Protein AF-A0A553UMJ1-F1 (afdb_monomer_lite)

Radius of gyration: 21.73 Å; chains: 1; bounding box: 31×48×52 Å

InterPro domains:
  IPR010982 Lambda repressor-like, DNA-binding domain superfamily [G3DSA:1.10.260.40] (3-77)
  IPR010982 Lambda repressor-like, DNA-binding domain superfamily [SSF47413] (16-78)

Foldseek 3Di:
DDPPVVPVPPDAPLVVLVVLCVVVVHDPVVLCVVLVHDPCLVVVVSVDHLPPPPDPPSVSSCVVSVHDDDDDDPDPPPPPPVPPVVVVVVCVVPVVVVVVVVCVVVVNDPDDDVVNVCVVVVHDD

Structure (mmCIF, N/CA/C/O backbone):
data_AF-A0A553UMJ1-F1
#
_entry.id   AF-A0A553UMJ1-F1
#
loop_
_atom_site.group_PDB
_atom_site.id
_atom_site.type_symbol
_atom_site.label_atom_id
_atom_site.label_alt_id
_atom_site.label_comp_id
_atom_site.label_asym_id
_atom_site.label_entity_id
_atom_site.label_seq_id
_atom_site.pdbx_PDB_ins_code
_atom_site.Cartn_x
_atom_site.Cartn_y
_atom_site.Cartn_z
_atom_site.occupancy
_atom_site.B_iso_or_equiv
_atom_site.auth_seq_id
_atom_site.auth_comp_id
_atom_site.auth_asym_id
_atom_site.auth_atom_id
_atom_site.pdbx_PDB_model_num
ATOM 1 N N . MET A 1 1 ? 18.165 -16.052 -4.768 1.00 38.16 1 MET A N 1
ATOM 2 C CA . MET A 1 1 ? 17.317 -14.858 -4.961 1.00 38.16 1 MET A CA 1
ATOM 3 C C . MET A 1 1 ? 15.895 -15.246 -4.604 1.00 38.16 1 MET A C 1
ATOM 5 O O . MET A 1 1 ? 15.322 -16.109 -5.253 1.00 38.16 1 MET A O 1
ATOM 9 N N . THR A 1 2 ? 15.396 -14.747 -3.480 1.00 39.94 2 THR A N 1
ATOM 10 C CA . THR A 1 2 ? 14.073 -15.065 -2.928 1.00 39.94 2 THR A CA 1
ATOM 11 C C . THR A 1 2 ? 12.982 -14.294 -3.675 1.00 39.94 2 THR A C 1
ATOM 13 O O . THR A 1 2 ? 13.123 -13.096 -3.883 1.00 39.94 2 THR A O 1
ATOM 16 N N . ARG A 1 3 ? 11.874 -14.971 -4.009 1.00 37.59 3 ARG A N 1
ATOM 17 C CA . ARG A 1 3 ? 10.628 -14.482 -4.659 1.00 37.59 3 ARG A CA 1
ATOM 18 C C . ARG A 1 3 ? 10.003 -13.177 -4.109 1.00 37.59 3 ARG A C 1
ATOM 20 O O . ARG A 1 3 ? 8.988 -12.730 -4.627 1.00 37.59 3 ARG A O 1
ATOM 27 N N . ALA A 1 4 ? 10.556 -12.582 -3.055 1.00 41.66 4 ALA A N 1
ATOM 28 C CA . ALA A 1 4 ? 10.059 -11.347 -2.452 1.00 41.66 4 ALA A CA 1
ATOM 29 C C . ALA A 1 4 ? 10.332 -10.098 -3.317 1.00 41.66 4 ALA A C 1
ATOM 31 O O . ALA A 1 4 ? 9.583 -9.127 -3.223 1.00 41.66 4 ALA A O 1
ATOM 32 N N . ASP A 1 5 ? 11.353 -10.128 -4.183 1.00 43.88 5 ASP A N 1
ATOM 33 C CA . ASP A 1 5 ? 11.758 -8.957 -4.975 1.00 43.88 5 ASP A CA 1
ATOM 34 C C . ASP A 1 5 ? 10.804 -8.602 -6.124 1.00 43.88 5 ASP A C 1
ATOM 36 O O . ASP A 1 5 ? 10.676 -7.426 -6.460 1.00 43.88 5 ASP A O 1
ATOM 40 N N . GLU A 1 6 ? 10.064 -9.569 -6.679 1.00 42.56 6 GLU A N 1
ATOM 41 C CA . GLU A 1 6 ? 9.153 -9.331 -7.817 1.00 42.56 6 GLU A CA 1
ATOM 42 C C . GLU A 1 6 ? 8.004 -8.366 -7.491 1.00 42.56 6 GLU A C 1
ATOM 44 O O . GLU A 1 6 ? 7.423 -7.758 -8.386 1.00 42.56 6 GLU A O 1
ATOM 49 N N . TYR A 1 7 ? 7.701 -8.165 -6.207 1.00 44.09 7 TYR A N 1
ATOM 50 C CA . TYR A 1 7 ? 6.627 -7.274 -5.770 1.00 44.09 7 TYR A CA 1
ATOM 51 C C . TYR A 1 7 ? 7.113 -5.959 -5.160 1.00 44.09 7 TYR A C 1
ATOM 53 O O . TYR A 1 7 ? 6.287 -5.117 -4.809 1.00 44.09 7 TYR A O 1
ATOM 61 N N . ASN A 1 8 ? 8.430 -5.746 -5.094 1.00 50.53 8 ASN A N 1
ATOM 62 C CA . ASN A 1 8 ? 9.049 -4.472 -4.721 1.00 50.53 8 ASN A CA 1
ATOM 63 C C . ASN A 1 8 ? 9.086 -3.480 -5.897 1.00 50.53 8 ASN A C 1
ATOM 65 O O . ASN A 1 8 ? 9.967 -2.611 -5.956 1.00 50.53 8 ASN A O 1
ATOM 69 N N . ALA A 1 9 ? 8.138 -3.604 -6.834 1.00 48.03 9 ALA A N 1
ATOM 70 C CA . ALA A 1 9 ? 7.912 -2.630 -7.888 1.00 48.03 9 ALA A CA 1
ATOM 71 C C . ALA A 1 9 ? 7.737 -1.248 -7.255 1.00 48.03 9 ALA A C 1
ATOM 73 O O . ALA A 1 9 ? 7.054 -1.114 -6.236 1.00 48.03 9 ALA A O 1
ATOM 74 N N . VAL A 1 10 ? 8.361 -0.229 -7.851 1.00 53.94 10 VAL A N 1
ATOM 75 C CA . VAL A 1 10 ? 8.244 1.171 -7.429 1.00 53.94 10 VAL A CA 1
ATOM 76 C C . VAL A 1 10 ? 6.761 1.542 -7.430 1.00 53.94 10 VAL A C 1
ATOM 78 O O . VAL A 1 10 ? 6.162 1.805 -8.467 1.00 53.94 10 VAL A O 1
ATOM 81 N N . THR A 1 11 ? 6.147 1.474 -6.256 1.00 60.56 11 THR A N 1
ATOM 82 C CA . THR A 1 11 ? 4.706 1.599 -6.073 1.00 60.56 11 THR A CA 1
ATOM 83 C C . THR A 1 11 ? 4.479 2.722 -5.086 1.00 60.56 11 THR A C 1
ATOM 85 O O . THR A 1 11 ? 5.097 2.756 -4.023 1.00 60.56 11 THR A O 1
ATOM 88 N N . GLU A 1 12 ? 3.596 3.654 -5.434 1.00 77.81 12 GLU A N 1
ATOM 89 C CA . GLU A 1 12 ? 3.197 4.718 -4.519 1.00 77.81 12 GLU A CA 1
ATOM 90 C C . GLU A 1 12 ? 2.684 4.114 -3.205 1.00 77.81 12 GLU A C 1
ATOM 92 O O . GLU A 1 12 ? 1.929 3.138 -3.211 1.00 77.81 12 GLU A O 1
ATOM 97 N N . ALA A 1 13 ? 3.078 4.691 -2.069 1.00 83.69 13 ALA A N 1
ATOM 98 C CA . ALA A 1 13 ? 2.788 4.127 -0.751 1.00 83.69 13 ALA A CA 1
ATOM 99 C C . ALA A 1 13 ? 1.304 3.764 -0.516 1.00 83.69 13 ALA A C 1
ATOM 101 O O . ALA A 1 13 ? 1.043 2.680 0.011 1.00 83.69 13 ALA A O 1
ATOM 102 N N . PRO A 1 14 ? 0.305 4.560 -0.958 1.00 86.50 14 PRO A N 1
ATOM 103 C CA . PRO A 1 14 ? -1.101 4.177 -0.814 1.00 86.50 14 PRO A CA 1
ATOM 104 C C . PRO A 1 14 ? -1.466 2.910 -1.597 1.00 86.50 14 PRO A C 1
ATOM 106 O O . PRO A 1 14 ? -2.277 2.099 -1.147 1.00 86.50 14 PRO A O 1
ATOM 109 N N . LYS A 1 15 ? -0.857 2.710 -2.770 1.00 87.25 15 LYS A N 1
ATOM 110 C CA . LYS A 1 15 ? -1.061 1.514 -3.592 1.00 87.25 15 LYS A CA 1
ATOM 111 C C . LYS A 1 15 ? -0.380 0.298 -2.960 1.00 87.25 15 LYS A C 1
ATOM 113 O O . LYS A 1 15 ? -0.993 -0.766 -2.935 1.00 87.25 15 LYS A O 1
ATOM 118 N N . ALA A 1 16 ? 0.803 0.464 -2.367 1.00 88.06 16 ALA A N 1
ATOM 119 C CA . ALA A 1 16 ? 1.471 -0.597 -1.609 1.00 88.06 16 ALA A CA 1
ATOM 120 C C . ALA A 1 16 ? 0.617 -1.074 -0.419 1.00 88.06 16 ALA A C 1
ATOM 122 O O . ALA A 1 16 ? 0.417 -2.277 -0.248 1.00 88.06 16 ALA A O 1
ATOM 123 N N . VAL A 1 17 ? 0.014 -0.143 0.333 1.00 90.50 17 VAL A N 1
ATOM 124 C CA . VAL A 1 17 ? -0.924 -0.474 1.420 1.00 90.50 17 VAL A CA 1
ATOM 125 C C . VAL A 1 17 ? -2.122 -1.271 0.900 1.00 90.50 17 VAL A C 1
ATOM 127 O O . VAL A 1 17 ? -2.460 -2.306 1.467 1.00 90.50 17 VAL A O 1
ATOM 130 N N . ARG A 1 18 ? -2.750 -0.846 -0.205 1.00 89.94 18 ARG A N 1
ATOM 131 C CA . ARG A 1 18 ? -3.901 -1.564 -0.791 1.00 89.94 18 ARG A CA 1
ATOM 132 C C . ARG A 1 18 ? -3.550 -2.985 -1.230 1.00 89.94 18 ARG A C 1
ATOM 134 O O . ARG A 1 18 ? -4.336 -3.898 -0.996 1.00 89.94 18 ARG A O 1
ATOM 141 N N . VAL A 1 19 ? -2.378 -3.175 -1.837 1.00 89.94 19 VAL A N 1
ATOM 142 C CA . VAL A 1 19 ? -1.883 -4.507 -2.216 1.00 89.94 19 VAL A CA 1
ATOM 143 C C . VAL A 1 19 ? -1.696 -5.379 -0.976 1.00 89.94 19 VAL A C 1
ATOM 145 O O . VAL A 1 19 ? -2.118 -6.534 -0.972 1.00 89.94 19 VAL A O 1
ATOM 148 N N . GLN A 1 20 ? -1.117 -4.831 0.091 1.00 91.38 20 GLN A N 1
ATOM 149 C CA . GLN A 1 20 ? -0.890 -5.582 1.321 1.00 91.38 20 GLN A CA 1
ATOM 150 C C . GLN A 1 20 ? -2.196 -5.9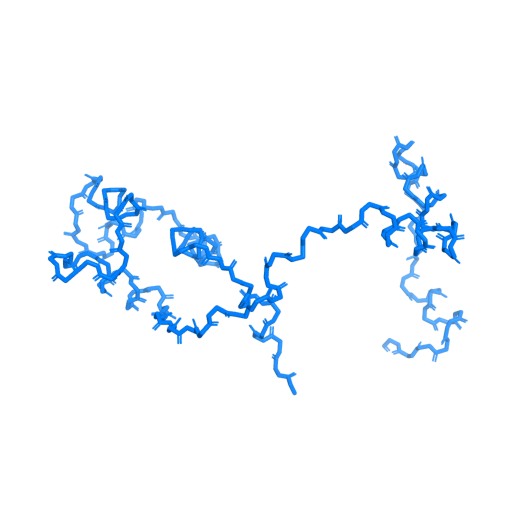48 2.038 1.00 91.38 20 GLN A C 1
ATOM 152 O O . GLN A 1 20 ? -2.346 -7.077 2.494 1.00 91.38 20 GLN A O 1
ATOM 157 N N . LEU A 1 21 ? -3.180 -5.046 2.058 1.00 92.00 21 LEU A N 1
ATOM 158 C CA . LEU A 1 21 ? -4.524 -5.337 2.564 1.00 92.00 21 LEU A CA 1
ATOM 159 C C . LEU A 1 21 ? -5.171 -6.507 1.811 1.00 92.00 21 LEU A C 1
ATOM 161 O O . LEU A 1 21 ? -5.648 -7.455 2.435 1.00 92.00 21 LEU A O 1
ATOM 165 N N . ALA A 1 22 ? -5.113 -6.480 0.475 1.00 90.06 22 ALA A N 1
ATOM 166 C CA . ALA A 1 22 ? -5.639 -7.554 -0.362 1.00 90.06 22 ALA A CA 1
ATOM 167 C C . ALA A 1 22 ? -4.947 -8.900 -0.086 1.00 90.06 22 ALA A C 1
ATOM 169 O O . ALA A 1 22 ? -5.617 -9.925 0.001 1.00 90.06 22 ALA A O 1
ATOM 170 N N . ARG A 1 23 ? -3.622 -8.901 0.117 1.00 88.00 23 ARG A N 1
ATOM 171 C CA . ARG A 1 23 ? -2.850 -10.109 0.466 1.00 88.00 23 ARG A CA 1
ATOM 172 C C . ARG A 1 23 ? -3.238 -10.702 1.811 1.00 88.00 23 ARG A C 1
ATOM 174 O O . ARG A 1 23 ? -3.292 -11.918 1.947 1.00 88.00 23 ARG A O 1
ATOM 181 N N . LEU A 1 24 ? -3.495 -9.845 2.792 1.00 91.06 24 LEU A N 1
ATOM 182 C CA . LEU A 1 24 ? -3.908 -10.249 4.133 1.00 91.06 24 LEU A CA 1
ATOM 183 C C . LEU A 1 24 ? -5.405 -10.597 4.211 1.00 91.06 24 LEU A C 1
ATOM 185 O O . LEU A 1 24 ? -5.877 -11.004 5.269 1.00 91.06 24 LEU A O 1
ATOM 189 N N . GLY A 1 25 ? -6.159 -10.430 3.118 1.00 92.00 25 GLY A N 1
ATOM 190 C CA . GLY A 1 25 ? -7.600 -10.684 3.085 1.00 92.00 25 GLY A CA 1
ATOM 191 C C . GLY A 1 25 ? -8.409 -9.729 3.966 1.00 92.00 25 GLY A C 1
ATOM 192 O O . GLY A 1 25 ? -9.537 -10.047 4.339 1.00 92.00 25 GLY A O 1
ATOM 193 N N . ILE A 1 26 ? -7.848 -8.568 4.316 1.00 93.81 26 ILE A N 1
ATOM 194 C CA . ILE A 1 26 ? -8.512 -7.559 5.145 1.00 93.81 26 ILE A CA 1
ATOM 195 C C . ILE A 1 26 ? -8.871 -6.334 4.309 1.00 93.81 26 ILE A C 1
ATOM 197 O O . ILE A 1 26 ? -8.177 -5.958 3.368 1.00 93.81 26 ILE A O 1
ATOM 201 N N . ASN A 1 27 ? -9.979 -5.688 4.658 1.00 92.69 27 ASN A N 1
ATOM 202 C CA . ASN A 1 27 ? -10.374 -4.422 4.051 1.00 92.69 27 ASN A CA 1
ATOM 203 C C . ASN A 1 27 ? -9.940 -3.235 4.926 1.00 92.69 27 ASN A C 1
ATOM 205 O O . ASN A 1 27 ? -9.469 -3.396 6.051 1.00 92.69 27 ASN A O 1
ATOM 209 N N . GLN A 1 28 ? -10.115 -2.018 4.414 1.00 91.38 28 GLN A N 1
ATOM 210 C CA . GLN A 1 28 ? -9.718 -0.807 5.133 1.00 91.38 28 GLN A CA 1
ATOM 211 C C . GLN A 1 28 ? -10.467 -0.624 6.465 1.00 91.38 28 GLN A C 1
ATOM 213 O O . GLN A 1 28 ? -9.870 -0.175 7.437 1.00 91.38 28 GLN A O 1
ATOM 218 N N . ALA A 1 29 ? -11.749 -0.992 6.532 1.00 91.25 29 ALA A N 1
ATOM 219 C CA . ALA A 1 29 ? -12.535 -0.880 7.762 1.00 91.25 29 ALA A CA 1
ATOM 220 C C . ALA A 1 29 ? -12.022 -1.828 8.859 1.00 91.25 29 ALA A C 1
ATOM 222 O O . ALA A 1 29 ? -12.082 -1.506 10.041 1.00 91.25 29 ALA A O 1
ATOM 223 N N . GLU A 1 30 ? -11.508 -2.996 8.473 1.00 92.44 30 GLU A N 1
ATOM 224 C CA . GLU A 1 30 ? -10.838 -3.917 9.388 1.00 92.44 30 GLU A CA 1
ATOM 225 C C . GLU A 1 30 ? -9.507 -3.342 9.881 1.00 92.44 30 GLU A C 1
ATOM 227 O O . GLU A 1 30 ? -9.244 -3.385 11.078 1.00 92.44 30 GLU A O 1
ATOM 232 N N . LEU A 1 31 ? -8.713 -2.716 9.005 1.00 93.06 31 LEU A N 1
ATOM 233 C CA . LEU A 1 31 ? -7.499 -2.011 9.429 1.00 93.06 31 LEU A CA 1
ATOM 234 C C . LEU A 1 31 ? -7.819 -0.886 10.428 1.00 93.06 31 LEU A C 1
ATOM 236 O O . LEU A 1 31 ? -7.160 -0.767 11.454 1.00 93.06 31 LEU A O 1
ATOM 240 N N . GLU A 1 32 ? -8.857 -0.088 10.166 1.00 92.94 32 GLU A N 1
ATOM 241 C CA . GLU A 1 32 ? -9.309 0.971 11.080 1.00 92.94 32 GLU A CA 1
ATOM 242 C C . GLU A 1 32 ? -9.692 0.412 12.458 1.00 92.94 32 GLU A C 1
ATOM 244 O O . GLU A 1 32 ? -9.320 0.992 13.480 1.00 92.94 32 GLU A O 1
ATOM 249 N N . ARG A 1 33 ? -10.372 -0.745 12.493 1.00 92.38 33 ARG A N 1
ATOM 250 C CA . ARG A 1 33 ? -10.697 -1.452 13.741 1.00 92.38 33 ARG A CA 1
ATOM 251 C C . ARG A 1 33 ? -9.450 -1.919 14.484 1.00 92.38 33 ARG A C 1
ATOM 253 O O . ARG A 1 33 ? -9.368 -1.695 15.688 1.00 92.38 33 ARG A O 1
ATOM 260 N N . ARG A 1 34 ? -8.488 -2.535 13.792 1.00 93.19 34 ARG A N 1
ATOM 261 C CA . ARG A 1 34 ? -7.247 -3.041 14.406 1.00 93.19 34 ARG A CA 1
ATOM 262 C C . ARG A 1 34 ? -6.382 -1.929 14.980 1.00 93.19 34 ARG A C 1
ATOM 264 O O . ARG A 1 34 ? -5.869 -2.056 16.083 1.00 93.19 34 ARG A O 1
ATOM 271 N N . LEU A 1 35 ? -6.311 -0.807 14.273 1.00 91.88 35 LEU A N 1
ATOM 272 C CA . LEU A 1 35 ? -5.602 0.386 14.726 1.00 91.88 35 LEU A CA 1
ATOM 273 C C . LEU A 1 35 ? -6.359 1.163 15.819 1.00 91.88 35 LEU A C 1
ATOM 275 O O . LEU A 1 35 ? -5.822 2.124 16.365 1.00 91.88 35 LEU A O 1
ATOM 279 N N . GLY A 1 36 ? -7.613 0.804 16.119 1.00 92.25 36 GLY A N 1
ATOM 280 C CA . GLY A 1 36 ? -8.443 1.511 17.096 1.00 92.25 36 GLY A CA 1
ATOM 281 C C . GLY A 1 36 ? -8.764 2.958 16.700 1.00 92.25 36 GLY A C 1
ATOM 282 O O . GLY A 1 36 ? -9.013 3.800 17.564 1.00 92.25 36 GLY A O 1
ATOM 283 N N . VAL A 1 37 ? -8.740 3.275 15.401 1.00 91.44 37 VAL A N 1
ATOM 284 C CA . VAL A 1 37 ? -8.969 4.631 14.884 1.00 91.44 37 VAL A CA 1
ATOM 285 C C . VAL A 1 37 ? -10.392 4.802 14.363 1.00 91.44 37 VAL A C 1
ATOM 287 O O . VAL A 1 37 ? -11.092 3.849 14.029 1.00 91.44 37 VAL A O 1
ATOM 290 N N . LYS A 1 38 ? -10.841 6.058 14.274 1.00 88.50 38 LYS A N 1
ATOM 291 C CA . LYS A 1 38 ? -12.158 6.368 13.709 1.00 88.50 38 LYS A CA 1
ATOM 292 C C . LYS A 1 38 ? -12.220 6.008 12.218 1.00 88.50 38 LYS A C 1
ATOM 294 O O . LYS A 1 38 ? -11.223 6.201 11.510 1.00 88.50 38 LYS A O 1
ATOM 299 N N . PRO A 1 39 ? -13.409 5.626 11.718 1.00 78.56 39 PRO A N 1
ATOM 300 C CA . PRO A 1 39 ? -13.635 5.498 10.289 1.00 78.56 39 PRO A CA 1
ATOM 301 C C . PRO A 1 39 ? -13.224 6.778 9.563 1.00 78.56 39 PRO A C 1
ATOM 303 O O . PRO A 1 39 ? -13.543 7.876 10.028 1.00 78.56 39 PRO A O 1
ATOM 306 N N . SER A 1 40 ? -12.544 6.657 8.422 1.00 84.81 40 SER A N 1
ATOM 307 C CA . SER A 1 40 ? -11.989 7.759 7.606 1.00 84.81 40 SER A CA 1
ATOM 308 C C . SER A 1 40 ? -10.606 8.276 8.011 1.00 84.81 40 SER A C 1
ATOM 310 O O . SER A 1 40 ? -10.001 9.013 7.229 1.00 84.81 40 SER A O 1
ATOM 312 N N . VAL A 1 41 ? -10.064 7.906 9.179 1.00 89.00 41 VAL A N 1
ATOM 313 C CA . VAL A 1 41 ? -8.697 8.309 9.572 1.00 89.00 41 VAL A CA 1
ATOM 314 C C . VAL A 1 41 ? -7.667 7.675 8.640 1.00 89.00 41 VAL A C 1
ATOM 316 O O . VAL A 1 41 ? -6.795 8.378 8.128 1.00 89.00 41 VAL A O 1
ATOM 319 N N . VAL A 1 42 ? -7.828 6.386 8.327 1.00 88.38 42 VAL A N 1
ATOM 320 C CA . VAL A 1 42 ? -6.967 5.681 7.367 1.00 88.38 42 VAL A CA 1
ATOM 321 C C . VAL A 1 42 ? -7.120 6.274 5.968 1.00 88.38 42 VAL A C 1
ATOM 323 O O . VAL A 1 42 ? -6.121 6.546 5.314 1.00 88.38 42 VAL A O 1
ATOM 326 N N . SER A 1 43 ? -8.345 6.573 5.520 1.00 89.25 43 SER A N 1
ATOM 327 C CA . SER A 1 43 ? -8.552 7.210 4.209 1.00 89.25 43 SER A CA 1
ATOM 328 C C . SER A 1 43 ? -7.850 8.564 4.109 1.00 89.25 43 SER A C 1
ATOM 330 O O . SER A 1 43 ? -7.273 8.880 3.071 1.00 89.25 43 SER A O 1
ATOM 332 N N . ARG A 1 44 ? -7.902 9.372 5.174 1.00 87.88 44 ARG A N 1
ATOM 333 C CA . ARG A 1 44 ? -7.214 10.664 5.223 1.00 87.88 44 ARG A CA 1
ATOM 334 C C . ARG A 1 44 ? -5.700 10.480 5.198 1.00 87.88 44 ARG A C 1
ATOM 336 O O . ARG A 1 44 ? -5.033 11.213 4.477 1.00 87.88 44 ARG A O 1
ATOM 343 N N . ALA A 1 45 ? -5.176 9.509 5.945 1.00 88.56 45 ALA A N 1
ATOM 344 C CA . ALA A 1 45 ? -3.753 9.193 5.943 1.00 88.56 45 ALA A CA 1
ATOM 345 C C . ALA A 1 45 ? -3.279 8.746 4.552 1.00 88.56 45 ALA A C 1
ATOM 347 O O . ALA A 1 45 ? -2.291 9.277 4.053 1.00 88.56 45 ALA A O 1
ATOM 348 N N . LEU A 1 46 ? -4.030 7.865 3.882 1.00 88.06 46 LEU A N 1
ATOM 349 C CA . LEU A 1 46 ? -3.728 7.377 2.531 1.00 88.06 46 LEU A CA 1
ATOM 350 C C . LEU A 1 46 ? -3.729 8.474 1.457 1.00 88.06 46 LEU A C 1
ATOM 352 O O . LEU A 1 46 ? -3.073 8.307 0.435 1.00 88.06 46 LEU A O 1
ATOM 356 N N . ASN A 1 47 ? -4.439 9.582 1.679 1.00 87.38 47 ASN A N 1
ATOM 357 C CA . ASN A 1 47 ? -4.394 10.757 0.802 1.00 87.38 47 ASN A CA 1
ATOM 358 C C . ASN A 1 47 ? -3.214 11.699 1.115 1.00 87.38 47 ASN A C 1
ATOM 360 O O . ASN A 1 47 ? -2.974 12.648 0.373 1.00 87.38 47 ASN A O 1
ATOM 364 N N . GLY A 1 48 ? -2.512 11.476 2.228 1.00 84.62 48 GLY A N 1
ATOM 365 C CA . GLY A 1 48 ? -1.313 12.206 2.629 1.00 84.62 48 GLY A CA 1
ATOM 366 C C . GLY A 1 48 ? -0.020 11.466 2.280 1.00 84.62 48 GLY A C 1
ATOM 367 O O . GLY A 1 48 ? -0.017 10.459 1.575 1.00 84.62 48 GLY A O 1
ATOM 368 N N . SER A 1 49 ? 1.099 11.963 2.808 1.00 84.25 49 SER A N 1
ATOM 369 C CA . SER A 1 49 ? 2.421 11.360 2.603 1.00 84.25 49 SER A CA 1
ATOM 370 C C . SER A 1 49 ? 2.817 10.456 3.778 1.00 84.25 49 SER A C 1
ATOM 372 O O . SER A 1 49 ? 2.665 10.882 4.925 1.00 84.25 49 SER A O 1
ATOM 374 N N . PRO A 1 50 ? 3.406 9.268 3.533 1.00 84.75 50 PRO A N 1
ATOM 375 C CA . PRO A 1 50 ? 4.007 8.438 4.583 1.00 84.75 50 PRO A CA 1
ATOM 376 C C . PRO A 1 50 ? 5.219 9.090 5.260 1.00 84.75 50 PRO A C 1
ATOM 378 O O . PRO A 1 50 ? 5.621 8.658 6.333 1.00 84.75 50 PRO A O 1
ATOM 381 N N . LEU A 1 51 ? 5.798 10.128 4.646 1.00 84.00 51 LEU A N 1
ATOM 382 C CA . LEU A 1 51 ? 6.910 10.902 5.204 1.00 84.00 51 LEU A CA 1
ATOM 383 C C . LEU A 1 51 ? 6.438 12.128 6.003 1.00 84.00 51 LEU A C 1
ATOM 385 O O . LEU A 1 51 ? 7.266 12.911 6.468 1.00 84.00 51 LEU A O 1
ATOM 389 N N . ASP A 1 52 ? 5.125 12.337 6.143 1.00 83.94 52 ASP A N 1
ATOM 390 C CA . ASP A 1 52 ? 4.601 13.424 6.967 1.00 83.94 52 ASP A CA 1
ATOM 391 C C . ASP A 1 52 ? 4.830 13.123 8.454 1.00 83.94 52 ASP A C 1
ATOM 393 O O . ASP A 1 52 ? 4.154 12.284 9.048 1.00 83.94 52 ASP A O 1
ATOM 397 N N . GLN A 1 53 ? 5.754 13.863 9.069 1.00 77.62 53 GLN A N 1
ATOM 398 C CA . GLN A 1 53 ? 6.106 13.743 10.488 1.00 77.62 53 GLN A CA 1
ATOM 399 C C . GLN A 1 53 ? 4.934 14.037 11.432 1.00 77.62 53 GLN A C 1
ATOM 401 O O . GLN A 1 53 ? 4.967 13.646 12.597 1.00 77.62 53 GLN A O 1
ATOM 406 N N . ARG A 1 54 ? 3.901 14.745 10.960 1.00 81.25 54 ARG A N 1
ATOM 407 C CA . ARG A 1 54 ? 2.698 15.033 11.752 1.00 81.25 54 ARG A CA 1
ATOM 408 C C . ARG A 1 54 ? 1.698 13.881 11.726 1.00 81.25 54 ARG A C 1
ATOM 410 O O . ARG A 1 54 ? 0.770 13.871 12.536 1.00 81.25 54 ARG A O 1
ATOM 417 N N . SER A 1 55 ? 1.859 12.926 10.810 1.00 80.25 55 SER A N 1
ATOM 418 C CA . SER A 1 55 ? 0.981 11.768 10.711 1.00 80.25 55 SER A CA 1
ATOM 419 C C . SER A 1 55 ? 1.385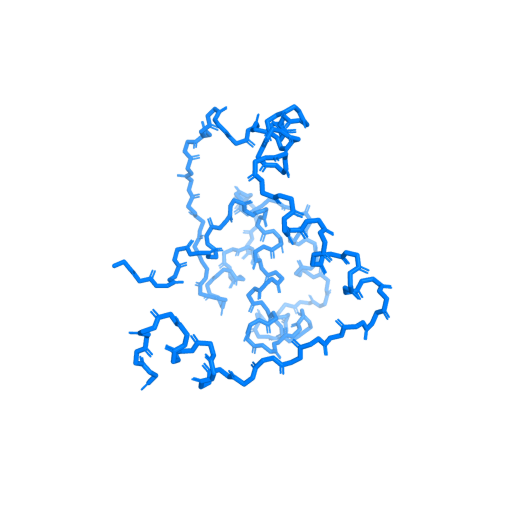 10.706 11.726 1.00 80.25 55 SER A C 1
ATOM 421 O O . SER A 1 55 ? 2.393 10.024 11.575 1.00 80.25 55 SER A O 1
ATOM 423 N N . THR A 1 56 ? 0.549 10.508 12.740 1.00 86.00 56 THR A N 1
ATOM 424 C CA . THR A 1 56 ? 0.664 9.363 13.657 1.00 86.00 56 THR A CA 1
ATOM 425 C C . THR A 1 56 ? 0.065 8.085 13.067 1.00 86.00 56 THR A C 1
ATOM 427 O O . THR A 1 56 ? 0.374 6.987 13.516 1.00 86.00 56 THR A O 1
ATOM 430 N N . THR A 1 57 ? -0.785 8.210 12.044 1.00 89.19 57 THR A N 1
ATOM 431 C CA . THR A 1 57 ? -1.509 7.083 11.440 1.00 89.19 57 THR A CA 1
ATOM 432 C C . THR A 1 57 ? -0.633 6.268 10.492 1.00 89.19 57 THR A C 1
ATOM 434 O O . THR A 1 57 ? -0.754 5.049 10.459 1.00 89.19 57 THR A O 1
ATOM 437 N N . TRP A 1 58 ? 0.260 6.918 9.738 1.00 90.31 58 TRP A N 1
ATOM 438 C CA . TRP A 1 58 ? 1.138 6.227 8.786 1.00 90.31 58 TRP A CA 1
ATOM 439 C C . TRP A 1 58 ? 2.077 5.221 9.461 1.00 90.31 58 TRP A C 1
ATOM 441 O O 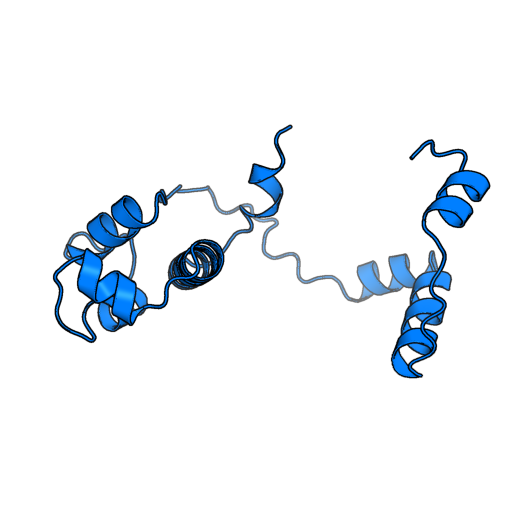. TRP A 1 58 ? 2.063 4.066 9.042 1.00 90.31 58 TRP A O 1
ATOM 451 N N . PRO A 1 59 ? 2.829 5.592 10.516 1.00 90.88 59 PRO A N 1
ATOM 452 C CA . PRO A 1 59 ? 3.673 4.642 11.237 1.00 90.88 59 PRO A CA 1
ATOM 453 C C . PRO A 1 59 ? 2.890 3.431 11.756 1.00 90.88 59 PRO A C 1
ATOM 455 O O . PRO A 1 59 ? 3.282 2.300 11.496 1.00 90.88 59 PRO A O 1
ATOM 458 N N . ALA A 1 60 ? 1.734 3.662 12.389 1.00 92.00 60 ALA A N 1
ATOM 459 C CA . ALA A 1 60 ? 0.908 2.592 12.945 1.00 92.00 60 ALA A CA 1
ATOM 460 C C . ALA A 1 60 ? 0.356 1.644 11.864 1.00 92.00 60 ALA A C 1
ATOM 462 O O . ALA A 1 60 ? 0.345 0.430 12.042 1.00 92.00 60 ALA A O 1
ATOM 463 N N . MET A 1 61 ? -0.070 2.182 10.715 1.00 92.31 61 MET A N 1
ATOM 464 C CA . MET A 1 61 ? -0.506 1.370 9.573 1.00 92.31 61 MET A CA 1
ATOM 465 C C . MET A 1 61 ? 0.620 0.499 9.020 1.00 92.31 61 MET A C 1
ATOM 467 O O . MET A 1 61 ? 0.381 -0.649 8.663 1.00 92.31 61 MET A O 1
ATOM 471 N N . LEU A 1 62 ? 1.822 1.059 8.882 1.00 92.06 62 LEU A N 1
ATOM 472 C CA . LEU A 1 62 ? 2.967 0.337 8.337 1.00 92.06 62 LEU A CA 1
ATOM 473 C C . LEU A 1 62 ? 3.384 -0.799 9.272 1.00 92.06 62 LEU A C 1
ATOM 475 O O . LEU A 1 62 ? 3.583 -1.914 8.803 1.00 92.06 62 LEU A O 1
ATOM 479 N N . GLU A 1 63 ? 3.419 -0.537 10.577 1.00 92.56 63 GLU A N 1
ATOM 480 C CA . GLU A 1 63 ? 3.705 -1.542 11.601 1.00 92.56 63 GLU A CA 1
ATOM 481 C C . GLU A 1 63 ? 2.678 -2.686 11.583 1.00 92.56 63 GLU A C 1
ATOM 483 O O . GLU A 1 63 ? 3.062 -3.845 11.440 1.00 92.56 63 GLU A O 1
ATOM 488 N N . GLU A 1 64 ? 1.378 -2.370 11.609 1.00 92.25 64 GLU A N 1
ATOM 489 C CA . GLU A 1 64 ? 0.296 -3.371 11.565 1.00 92.25 64 GLU A CA 1
ATOM 490 C C . GLU A 1 64 ? 0.324 -4.216 10.280 1.00 92.25 64 GLU A C 1
ATOM 492 O O . GLU A 1 64 ? -0.019 -5.398 10.285 1.00 92.25 64 GLU A O 1
ATOM 497 N N . LEU A 1 65 ? 0.737 -3.624 9.157 1.00 91.88 65 LEU A N 1
ATOM 498 C CA . LEU A 1 65 ? 0.793 -4.304 7.862 1.00 91.88 65 LEU A CA 1
ATOM 499 C C . LEU A 1 65 ? 2.138 -4.994 7.582 1.00 91.88 65 LEU A C 1
ATOM 501 O O . LEU A 1 65 ? 2.267 -5.651 6.541 1.00 91.88 65 LEU A O 1
ATOM 505 N N . GLY A 1 66 ? 3.123 -4.854 8.476 1.00 89.94 66 GLY A N 1
ATOM 506 C CA . GLY A 1 66 ? 4.483 -5.365 8.291 1.00 89.94 66 GLY A CA 1
ATOM 507 C C . GLY A 1 66 ? 5.210 -4.720 7.107 1.00 89.94 66 GLY A C 1
ATOM 508 O O . GLY A 1 66 ? 5.925 -5.400 6.373 1.00 89.94 66 GLY A O 1
ATOM 509 N N . LEU A 1 67 ? 4.970 -3.430 6.871 1.00 89.44 67 LEU A N 1
ATOM 510 C CA . LEU A 1 67 ? 5.539 -2.652 5.775 1.00 89.44 67 LEU A CA 1
ATOM 511 C C . LEU A 1 67 ? 6.634 -1.708 6.280 1.00 89.44 67 LEU A C 1
ATOM 513 O O . LEU A 1 67 ? 6.548 -1.155 7.373 1.00 89.44 67 LEU A O 1
ATOM 517 N N . GLU A 1 68 ? 7.627 -1.452 5.432 1.00 87.88 68 GLU A N 1
ATOM 518 C CA . GLU A 1 68 ? 8.712 -0.506 5.696 1.00 87.88 68 GLU A CA 1
ATOM 519 C C . GLU A 1 68 ? 8.808 0.530 4.567 1.00 87.88 68 GLU A C 1
ATOM 521 O O . GLU A 1 68 ? 8.571 0.226 3.394 1.00 87.88 68 GLU A O 1
ATOM 526 N N . VAL A 1 69 ? 9.169 1.769 4.915 1.00 84.38 69 VAL A N 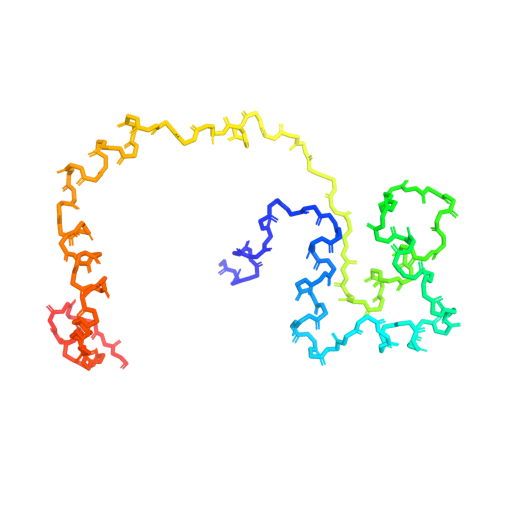1
ATOM 527 C CA . VAL A 1 69 ? 9.449 2.826 3.935 1.00 84.38 69 VAL A CA 1
ATOM 528 C C . VAL A 1 69 ? 10.935 2.827 3.606 1.00 84.38 69 VAL A C 1
ATOM 530 O O . VAL A 1 69 ? 11.758 3.265 4.404 1.00 84.38 69 VAL A O 1
ATOM 533 N N . VAL A 1 70 ? 11.271 2.404 2.388 1.00 83.56 70 VAL A N 1
ATOM 534 C CA . VAL A 1 70 ? 12.647 2.433 1.880 1.00 83.56 70 VAL A CA 1
ATOM 535 C C . VAL A 1 70 ? 12.828 3.627 0.945 1.00 83.56 70 VAL A C 1
ATOM 537 O O . VAL A 1 70 ? 12.177 3.721 -0.098 1.00 83.56 70 VAL A O 1
ATOM 540 N N . ILE A 1 71 ? 13.744 4.534 1.292 1.00 78.75 71 ILE A N 1
ATOM 541 C CA . ILE A 1 71 ? 14.140 5.644 0.418 1.00 78.75 71 ILE A CA 1
ATOM 542 C C . ILE A 1 71 ? 15.165 5.115 -0.581 1.00 78.75 71 ILE A C 1
ATOM 544 O O . ILE A 1 71 ? 16.273 4.736 -0.206 1.00 78.75 71 ILE A O 1
ATOM 548 N N . ARG A 1 72 ? 14.800 5.106 -1.865 1.00 71.94 72 ARG A N 1
ATOM 549 C CA . ARG A 1 72 ? 15.713 4.758 -2.956 1.00 71.94 72 ARG A CA 1
ATOM 550 C C . ARG A 1 72 ? 16.068 6.003 -3.772 1.00 71.94 72 ARG A C 1
ATOM 552 O O . ARG A 1 72 ? 15.184 6.833 -4.011 1.00 71.94 72 ARG A O 1
ATOM 559 N N . PRO A 1 73 ? 17.332 6.159 -4.206 1.00 73.38 73 PRO A N 1
ATOM 560 C CA . PRO A 1 73 ? 17.681 7.148 -5.216 1.00 73.38 73 PRO A CA 1
ATOM 561 C C . PRO A 1 73 ? 16.787 6.952 -6.438 1.00 73.38 73 PRO A C 1
ATOM 563 O O . PRO A 1 73 ? 16.498 5.819 -6.821 1.00 73.38 73 PRO A O 1
ATOM 566 N N . LYS A 1 74 ? 16.337 8.048 -7.052 1.00 70.81 74 LYS A N 1
ATOM 567 C CA . LYS A 1 74 ? 15.643 7.944 -8.334 1.00 70.81 74 LYS A CA 1
ATOM 568 C C . LYS A 1 74 ? 16.639 7.409 -9.356 1.00 70.81 74 LYS A C 1
ATOM 570 O O . LYS A 1 74 ? 17.534 8.146 -9.772 1.00 70.81 74 LYS A O 1
ATOM 575 N N . ASP A 1 75 ? 16.469 6.162 -9.775 1.00 61.47 75 ASP A N 1
ATOM 576 C CA . ASP A 1 75 ? 17.100 5.702 -11.000 1.00 61.47 75 ASP A CA 1
ATOM 577 C C . ASP A 1 75 ? 16.570 6.576 -12.131 1.00 61.47 75 ASP A C 1
ATOM 579 O O . ASP A 1 75 ? 15.361 6.633 -12.388 1.00 61.47 75 ASP A O 1
ATOM 583 N N . LYS A 1 76 ? 17.485 7.256 -12.828 1.00 51.88 76 LYS A N 1
ATOM 584 C CA . LYS A 1 76 ? 17.170 7.993 -14.061 1.00 51.88 76 LYS A CA 1
ATOM 585 C C . LYS A 1 76 ? 16.533 7.090 -15.135 1.00 51.88 76 LYS A C 1
ATOM 587 O O . LYS A 1 76 ? 16.034 7.610 -16.120 1.00 51.88 76 LYS A O 1
ATOM 592 N N . ALA A 1 77 ? 16.524 5.770 -14.929 1.00 50.84 77 ALA A N 1
ATOM 593 C CA . ALA A 1 77 ? 15.921 4.766 -15.798 1.00 50.84 77 ALA A CA 1
ATOM 594 C C . ALA A 1 77 ? 14.420 4.501 -15.546 1.00 50.84 77 ALA A C 1
ATOM 596 O O . ALA A 1 77 ? 13.795 3.825 -16.352 1.00 50.84 77 ALA A O 1
ATOM 597 N N . SER A 1 78 ? 13.802 5.013 -14.467 1.00 48.44 78 SER A N 1
ATOM 598 C CA . SER A 1 78 ? 12.364 4.751 -14.200 1.00 48.44 78 SER A CA 1
ATOM 599 C C . SER A 1 78 ? 11.394 5.609 -15.023 1.00 48.44 78 SER A C 1
ATOM 601 O O . SER A 1 78 ? 10.179 5.485 -14.889 1.00 48.44 78 SER A O 1
ATOM 603 N N . THR A 1 79 ? 11.927 6.453 -15.905 1.00 42.88 79 THR A N 1
ATOM 604 C CA . THR A 1 79 ? 11.195 7.051 -17.026 1.00 42.88 79 THR A CA 1
ATOM 605 C C . THR A 1 79 ? 11.668 6.390 -18.316 1.00 42.88 79 THR A C 1
ATOM 607 O O . THR A 1 79 ? 12.062 7.062 -19.260 1.00 42.88 79 THR A O 1
ATOM 610 N N . ALA A 1 80 ? 11.677 5.057 -18.358 1.00 47.88 80 ALA A N 1
ATOM 611 C CA . ALA A 1 80 ? 11.521 4.396 -19.639 1.00 47.88 80 ALA A CA 1
ATOM 612 C C . ALA A 1 80 ? 10.083 4.704 -20.072 1.00 47.88 80 ALA A C 1
ATOM 614 O O . ALA A 1 80 ? 9.135 4.006 -19.712 1.00 47.88 80 ALA A O 1
ATOM 615 N N . GLU A 1 81 ? 9.905 5.825 -20.774 1.00 51.22 81 GLU A N 1
ATOM 616 C CA . GLU A 1 81 ? 8.945 5.844 -21.868 1.00 51.22 81 GLU A CA 1
ATOM 617 C C . GLU A 1 81 ? 9.197 4.531 -22.606 1.00 51.22 81 GLU A C 1
ATOM 619 O O . GLU A 1 81 ? 10.295 4.330 -23.119 1.00 51.22 81 GLU A O 1
ATOM 624 N N . PHE A 1 82 ? 8.272 3.573 -22.507 1.00 55.81 82 PHE A N 1
ATOM 625 C CA . PHE A 1 82 ? 8.363 2.366 -23.314 1.00 55.81 82 PHE A CA 1
ATOM 626 C C . PHE A 1 82 ? 8.416 2.866 -24.748 1.00 55.81 82 PHE A C 1
ATOM 628 O O . PHE A 1 82 ? 7.413 3.377 -25.252 1.00 55.81 82 PHE A O 1
ATOM 635 N N . ASP A 1 83 ? 9.601 2.832 -25.354 1.00 62.81 83 ASP A N 1
ATOM 636 C CA . ASP A 1 83 ? 9.759 3.325 -26.702 1.00 62.81 83 ASP A CA 1
ATOM 637 C C . ASP A 1 83 ? 8.894 2.415 -27.568 1.00 62.81 83 ASP A C 1
ATOM 639 O O . ASP A 1 83 ? 9.095 1.197 -27.642 1.00 62.81 83 ASP A O 1
ATOM 643 N N . ALA A 1 84 ? 7.854 2.999 -28.159 1.00 67.94 84 ALA A N 1
ATOM 644 C CA . ALA A 1 84 ? 6.958 2.274 -29.038 1.00 67.94 84 ALA A CA 1
ATOM 645 C C . ALA A 1 84 ? 7.750 1.635 -30.189 1.00 67.94 84 ALA A C 1
ATOM 647 O O . ALA A 1 84 ? 7.355 0.577 -30.670 1.00 67.94 84 ALA A O 1
ATOM 648 N N . ALA A 1 85 ? 8.887 2.226 -30.582 1.00 70.50 85 ALA A N 1
ATOM 649 C CA . ALA A 1 85 ? 9.794 1.657 -31.566 1.00 70.50 85 ALA A CA 1
ATOM 650 C C . ALA A 1 85 ? 10.541 0.425 -31.034 1.00 70.50 85 ALA A C 1
ATOM 652 O O . ALA A 1 85 ? 10.616 -0.576 -31.742 1.00 70.50 85 ALA A O 1
ATOM 653 N N . GLU A 1 86 ? 11.039 0.452 -29.795 1.00 71.88 86 GLU A N 1
ATOM 654 C CA . GLU A 1 86 ? 11.700 -0.706 -29.174 1.00 71.88 86 GLU A CA 1
ATOM 655 C C . GLU A 1 86 ? 10.707 -1.855 -28.964 1.00 71.88 86 GLU A C 1
ATOM 657 O O . GLU A 1 86 ? 10.968 -2.995 -29.344 1.00 71.88 86 GLU A O 1
ATOM 662 N N . THR A 1 87 ? 9.512 -1.543 -28.459 1.00 76.25 87 THR A N 1
ATOM 663 C CA . THR A 1 87 ? 8.436 -2.529 -28.286 1.00 76.25 87 THR A CA 1
ATOM 664 C C . THR A 1 87 ? 8.004 -3.118 -29.633 1.00 76.25 87 THR A C 1
ATOM 666 O O . THR A 1 87 ? 7.808 -4.327 -29.745 1.00 76.25 87 THR A O 1
ATOM 669 N N . ALA A 1 88 ? 7.891 -2.288 -30.676 1.00 78.56 88 ALA A N 1
ATOM 670 C CA . ALA A 1 88 ? 7.572 -2.749 -32.025 1.00 78.56 88 ALA A CA 1
ATOM 671 C C . ALA A 1 88 ? 8.683 -3.622 -32.625 1.00 78.56 88 ALA A C 1
ATOM 673 O O . ALA A 1 88 ? 8.367 -4.600 -33.297 1.00 78.56 88 ALA A O 1
ATOM 674 N N . ALA A 1 89 ? 9.956 -3.311 -32.366 1.00 80.50 89 ALA A N 1
ATOM 675 C CA . ALA A 1 89 ? 11.085 -4.121 -32.817 1.00 80.50 89 ALA A CA 1
ATOM 676 C C . ALA A 1 89 ? 11.071 -5.512 -32.166 1.00 80.50 89 ALA A C 1
ATOM 678 O O . ALA A 1 89 ? 11.126 -6.517 -32.868 1.00 80.50 89 ALA A O 1
ATOM 679 N N . VAL A 1 90 ? 10.874 -5.582 -30.845 1.00 82.06 90 VAL A N 1
ATOM 680 C CA . VAL A 1 90 ? 10.762 -6.860 -30.122 1.00 82.06 90 VAL A CA 1
ATOM 681 C C . VAL A 1 90 ? 9.576 -7.689 -30.628 1.00 82.06 90 VAL A C 1
ATOM 683 O O . VAL A 1 90 ? 9.703 -8.892 -30.837 1.00 82.06 90 VAL A O 1
ATOM 686 N N . LEU A 1 91 ? 8.417 -7.067 -30.861 1.00 81.88 91 LEU A N 1
ATOM 687 C CA . LEU A 1 91 ? 7.242 -7.775 -31.385 1.00 81.88 91 LEU A CA 1
ATOM 688 C C . LEU A 1 91 ? 7.399 -8.202 -32.851 1.00 81.88 91 LEU A C 1
ATOM 690 O O . LEU A 1 91 ? 6.778 -9.182 -33.259 1.00 81.88 91 LEU A O 1
ATOM 694 N N . ALA A 1 92 ? 8.217 -7.497 -33.637 1.00 81.50 92 ALA A N 1
ATOM 695 C CA . ALA A 1 92 ? 8.561 -7.909 -34.995 1.00 81.50 92 ALA A CA 1
ATOM 696 C C . ALA A 1 92 ? 9.461 -9.155 -34.999 1.00 81.50 92 ALA A C 1
ATOM 698 O O . ALA A 1 92 ? 9.268 -10.033 -35.840 1.00 81.50 92 ALA A O 1
ATOM 699 N N . ASP A 1 93 ? 10.383 -9.255 -34.039 1.00 85.12 93 ASP A N 1
ATOM 700 C CA . ASP A 1 93 ? 11.251 -10.425 -33.860 1.00 85.12 93 ASP A CA 1
ATOM 701 C C . ASP A 1 93 ? 10.499 -11.640 -33.279 1.00 85.12 93 ASP A C 1
ATOM 703 O O . ASP A 1 93 ? 10.933 -12.779 -33.459 1.00 85.12 93 ASP A O 1
ATOM 707 N N . HIS A 1 94 ? 9.348 -11.409 -32.633 1.00 82.75 94 HIS A N 1
ATOM 708 C CA . HIS A 1 94 ? 8.519 -12.427 -31.976 1.00 82.75 94 HIS A CA 1
ATOM 709 C C . HIS A 1 94 ? 7.049 -12.420 -32.451 1.00 82.75 94 HIS A C 1
ATOM 711 O O . HIS A 1 94 ? 6.125 -12.176 -31.658 1.00 82.75 94 HIS A O 1
ATOM 717 N N . PRO A 1 95 ? 6.780 -12.702 -33.741 1.00 83.12 95 PRO A N 1
ATOM 718 C CA . PRO A 1 95 ? 5.432 -12.648 -34.312 1.00 83.12 95 PRO A CA 1
ATOM 719 C C . PRO A 1 95 ? 4.450 -13.641 -33.665 1.00 83.12 95 PRO A C 1
ATOM 721 O O . PRO A 1 95 ? 3.238 -13.411 -33.659 1.00 83.12 95 PRO A O 1
ATOM 724 N N . GLU A 1 96 ? 4.949 -14.728 -33.072 1.00 79.62 96 GLU A N 1
ATOM 725 C CA . GLU A 1 96 ? 4.157 -15.728 -32.355 1.00 79.62 96 GLU A CA 1
ATOM 726 C C . GLU A 1 96 ? 3.388 -15.151 -31.159 1.00 79.62 96 GLU A C 1
ATOM 728 O O . GLU A 1 96 ? 2.328 -15.669 -30.796 1.00 79.62 96 GLU A O 1
ATOM 733 N N . ILE A 1 97 ? 3.888 -14.064 -30.562 1.00 82.19 97 ILE A N 1
ATOM 734 C CA . ILE A 1 97 ? 3.230 -13.379 -29.445 1.00 82.19 97 ILE A CA 1
ATOM 735 C C . ILE A 1 97 ? 1.946 -12.704 -29.936 1.00 82.19 97 ILE A C 1
ATOM 737 O O . ILE A 1 97 ? 0.894 -12.854 -29.313 1.00 82.19 97 ILE A O 1
ATOM 741 N N . LEU A 1 98 ? 2.000 -12.019 -31.083 1.00 81.06 98 LEU A N 1
ATOM 742 C CA . LEU A 1 98 ? 0.838 -11.354 -31.680 1.00 81.06 98 LEU A CA 1
ATOM 743 C C . LEU A 1 98 ? -0.230 -12.364 -32.111 1.00 81.06 98 LEU A C 1
ATOM 745 O O . LEU A 1 98 ? -1.420 -12.143 -31.892 1.00 81.06 98 LEU A O 1
ATOM 749 N N . GLU A 1 99 ? 0.183 -13.498 -32.673 1.00 79.00 99 GLU A N 1
ATOM 750 C CA . GLU A 1 99 ? -0.739 -14.579 -33.036 1.00 79.00 99 GLU A CA 1
ATOM 751 C C . GLU A 1 99 ? -1.370 -15.242 -31.805 1.00 79.00 99 GLU A C 1
ATOM 753 O O . GLU A 1 99 ? -2.544 -15.616 -31.824 1.00 79.00 99 GLU A O 1
ATOM 758 N N . ARG A 1 100 ? -0.638 -15.346 -30.690 1.00 77.94 100 ARG A N 1
ATOM 759 C CA . ARG A 1 100 ? -1.210 -15.808 -29.420 1.00 77.94 100 ARG A CA 1
ATOM 760 C C . ARG A 1 100 ? -2.255 -14.833 -28.875 1.00 77.94 100 ARG A C 1
ATOM 762 O O . ARG A 1 100 ? -3.303 -15.288 -28.432 1.00 77.94 100 ARG A O 1
ATOM 769 N N . LEU A 1 101 ? -2.003 -13.526 -28.942 1.00 78.00 101 LEU A N 1
ATOM 770 C CA . LEU A 1 101 ? -2.958 -12.509 -28.488 1.00 78.00 101 LEU A CA 1
ATOM 771 C C . LEU A 1 101 ? -4.253 -12.527 -29.309 1.00 78.00 101 LEU A C 1
ATOM 773 O O . LEU A 1 101 ? -5.331 -12.558 -28.728 1.00 78.00 101 LEU A O 1
ATOM 777 N N . LYS A 1 102 ? -4.161 -12.614 -30.642 1.00 81.69 102 LYS A N 1
ATOM 778 C CA . LYS A 1 102 ? -5.346 -12.704 -31.516 1.00 81.69 102 LYS A CA 1
ATOM 779 C C . LYS A 1 102 ? -6.205 -13.941 -31.250 1.00 81.69 102 LYS A C 1
ATOM 781 O O . LYS A 1 102 ? -7.418 -13.871 -31.410 1.00 81.69 102 LYS A O 1
ATOM 786 N N . ARG A 1 103 ? -5.592 -15.074 -30.890 1.00 78.69 103 ARG A N 1
ATOM 787 C CA . ARG A 1 103 ? -6.328 -16.290 -30.500 1.00 78.69 103 ARG A CA 1
ATOM 788 C C . ARG A 1 103 ? -7.067 -16.089 -29.180 1.00 78.69 103 ARG A C 1
ATOM 790 O O . ARG A 1 103 ? -8.251 -16.387 -29.095 1.00 78.69 103 ARG A O 1
ATOM 797 N N . LEU A 1 104 ? -6.403 -15.490 -28.192 1.00 75.75 104 LEU A N 1
ATOM 798 C CA . LEU A 1 104 ? -7.024 -15.168 -26.904 1.00 75.75 104 LEU A CA 1
ATOM 799 C C . LEU A 1 104 ? -8.184 -14.171 -27.043 1.00 75.75 104 LEU A C 1
ATOM 801 O O . LEU A 1 104 ? -9.212 -14.358 -26.411 1.00 75.75 104 LEU A O 1
ATOM 805 N N . GLU A 1 105 ? -8.073 -13.160 -27.910 1.00 76.44 105 GLU A N 1
ATOM 806 C CA . GLU A 1 105 ? -9.178 -12.225 -28.200 1.00 76.44 105 GLU A CA 1
ATOM 807 C C . GLU A 1 105 ? -10.395 -12.892 -28.865 1.00 76.44 105 GLU A C 1
ATOM 809 O O . GLU A 1 105 ? -11.483 -12.318 -28.889 1.00 76.44 105 GLU A O 1
ATOM 814 N N . ARG A 1 106 ? -10.217 -14.093 -29.421 1.00 81.06 106 ARG A N 1
ATOM 815 C CA . ARG A 1 106 ? -11.279 -14.912 -30.018 1.00 81.06 106 ARG A CA 1
ATOM 816 C C . ARG A 1 106 ? -11.807 -15.983 -29.060 1.00 81.06 106 ARG A C 1
ATOM 818 O O . ARG A 1 106 ? -12.534 -16.864 -29.509 1.00 81.06 106 ARG A O 1
ATOM 825 N N . ASP A 1 107 ? -11.425 -15.924 -27.78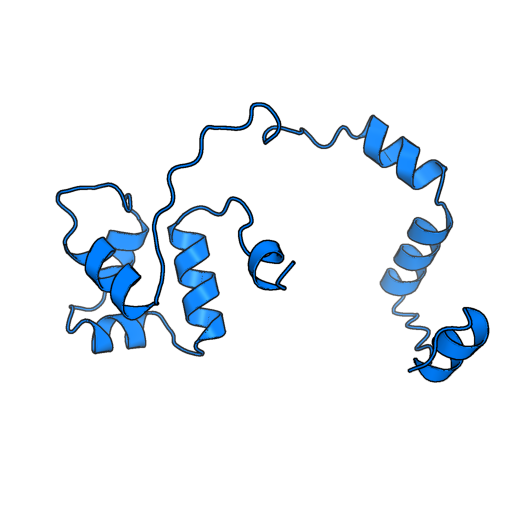1 1.00 69.56 107 ASP A N 1
ATOM 826 C CA . ASP A 1 107 ? -11.682 -16.955 -26.767 1.00 69.56 107 ASP A CA 1
ATOM 827 C C . ASP A 1 107 ? -11.193 -18.359 -27.192 1.00 69.56 107 ASP A C 1
ATOM 829 O O . ASP A 1 107 ? -11.668 -19.388 -26.707 1.00 69.56 107 ASP A O 1
ATOM 833 N N . GLU A 1 108 ? -10.208 -18.424 -28.095 1.00 69.75 108 GLU A N 1
ATOM 834 C CA . GLU A 1 108 ? -9.543 -19.664 -28.493 1.00 69.75 108 GLU A CA 1
ATOM 835 C C . GLU A 1 108 ? -8.444 -19.985 -27.469 1.00 69.75 108 GLU A C 1
ATOM 837 O O . GLU A 1 108 ? -7.245 -19.817 -27.712 1.00 69.75 108 GLU A O 1
ATOM 842 N N . GLU A 1 109 ? -8.854 -20.424 -26.278 1.00 60.62 109 GLU A N 1
ATOM 843 C CA . GLU A 1 109 ? -7.929 -20.973 -25.289 1.00 60.62 109 GLU A CA 1
ATOM 844 C C . GLU A 1 109 ? -7.544 -22.406 -25.671 1.00 60.62 109 GLU A C 1
ATOM 846 O O . GLU A 1 109 ? -8.247 -23.376 -25.390 1.00 60.62 109 GLU A O 1
ATOM 851 N N . GLU A 1 110 ? -6.382 -22.557 -26.304 1.00 59.41 110 GLU A N 1
ATOM 852 C CA . GLU A 1 110 ? -5.739 -23.863 -26.417 1.00 59.41 110 GLU A CA 1
ATOM 853 C C . GLU A 1 110 ? -5.056 -24.181 -25.079 1.00 59.41 110 GLU A C 1
ATOM 855 O O . GLU A 1 110 ? -3.957 -23.708 -24.770 1.00 59.41 110 GLU A O 1
ATOM 860 N N . PHE A 1 111 ? -5.763 -24.935 -24.239 1.00 55.34 111 PHE A N 1
ATOM 861 C CA . PHE A 1 111 ? -5.253 -25.403 -22.958 1.00 55.34 111 PHE A CA 1
ATOM 862 C C . PHE A 1 111 ? -4.252 -26.532 -23.212 1.00 55.34 111 PHE A C 1
ATOM 864 O O . PHE A 1 111 ? -4.640 -27.660 -23.504 1.00 55.34 111 PHE A O 1
ATOM 871 N N . PHE A 1 112 ? -2.957 -26.236 -23.117 1.00 57.09 112 PHE A N 1
ATOM 872 C CA . PHE A 1 112 ? -1.928 -27.270 -23.166 1.00 57.09 112 PHE A CA 1
ATOM 873 C C . PHE A 1 112 ? -1.756 -27.865 -21.767 1.00 57.09 112 PHE A C 1
ATOM 875 O O . PHE A 1 112 ? -1.375 -27.123 -20.852 1.00 57.09 112 PHE A O 1
ATOM 882 N N . PRO A 1 113 ? -1.996 -29.175 -21.575 1.00 67.69 113 PRO A N 1
ATOM 883 C CA . PRO A 1 113 ? -1.617 -29.853 -20.345 1.00 67.69 113 PRO A CA 1
ATOM 884 C C . PRO A 1 113 ? -0.139 -29.580 -20.066 1.00 67.69 113 PRO A C 1
ATOM 886 O O . PRO A 1 113 ? 0.705 -29.657 -20.967 1.00 67.69 113 PRO A O 1
ATOM 889 N N . ILE A 1 114 ? 0.185 -29.220 -18.827 1.00 66.88 114 ILE A N 1
ATOM 890 C CA . ILE A 1 114 ? 1.545 -28.817 -18.462 1.00 66.88 114 ILE A CA 1
ATOM 891 C C . ILE A 1 114 ? 2.546 -29.953 -18.731 1.00 66.88 114 ILE A C 1
ATOM 893 O O . ILE A 1 114 ? 3.697 -29.697 -19.080 1.00 66.88 114 ILE A O 1
ATOM 897 N N . GLU A 1 115 ? 2.077 -31.200 -18.674 1.00 75.19 115 GLU A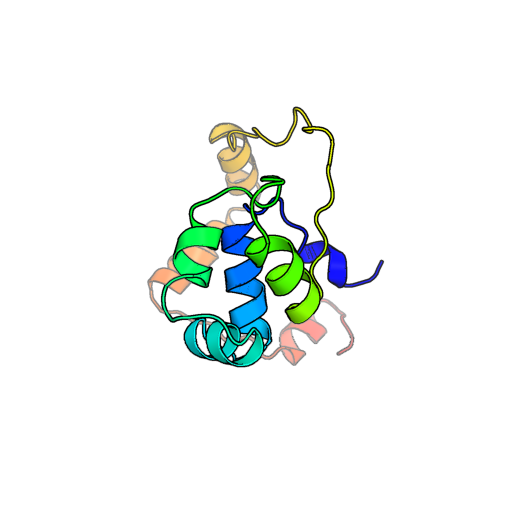 N 1
ATOM 898 C CA . GLU A 1 115 ? 2.794 -32.429 -19.005 1.00 75.19 115 GLU A CA 1
ATOM 899 C C . GLU A 1 115 ? 3.235 -32.484 -20.477 1.00 75.19 115 GLU A C 1
ATOM 901 O O . GLU A 1 115 ? 4.350 -32.918 -20.770 1.00 75.19 115 GLU A O 1
ATOM 906 N N . GLU A 1 116 ? 2.406 -32.005 -21.408 1.00 69.69 116 GLU A N 1
ATOM 907 C CA . GLU A 1 116 ? 2.737 -31.971 -22.839 1.00 69.69 116 GLU A CA 1
ATOM 908 C C . GLU A 1 116 ? 3.774 -30.891 -23.152 1.00 69.69 116 GLU A C 1
ATOM 910 O O . GLU A 1 116 ? 4.706 -31.110 -23.932 1.00 69.69 116 GLU A O 1
ATOM 915 N N . VAL A 1 117 ? 3.660 -29.735 -22.495 1.00 69.56 117 VAL A N 1
ATOM 916 C CA . VAL A 1 117 ? 4.650 -28.655 -22.596 1.00 69.56 117 VAL A CA 1
ATOM 917 C C . VAL A 1 117 ? 5.990 -29.127 -22.031 1.00 69.56 117 VAL A C 1
ATOM 919 O O . VAL A 1 117 ? 7.032 -28.971 -22.667 1.00 69.56 117 VAL A O 1
ATOM 922 N N . ALA A 1 118 ? 5.964 -29.770 -20.868 1.00 74.88 118 ALA A N 1
ATOM 923 C CA . ALA A 1 118 ? 7.141 -30.324 -20.221 1.00 74.88 118 ALA A CA 1
ATOM 924 C C . ALA A 1 118 ? 7.859 -31.356 -21.106 1.00 74.88 118 ALA A C 1
ATOM 926 O O . ALA A 1 118 ? 9.069 -31.254 -21.312 1.00 74.88 118 ALA A O 1
ATOM 927 N N . ALA A 1 119 ? 7.115 -32.276 -21.726 1.00 75.75 119 ALA A N 1
ATOM 928 C CA . ALA A 1 119 ? 7.668 -33.254 -22.660 1.00 75.75 119 ALA A CA 1
ATOM 929 C C . ALA A 1 119 ? 8.276 -32.603 -23.915 1.00 75.75 119 ALA A C 1
ATOM 931 O O . ALA A 1 119 ? 9.378 -32.970 -24.326 1.00 75.75 119 ALA A O 1
ATOM 932 N N . LYS A 1 120 ? 7.600 -31.606 -24.503 1.00 75.19 120 LYS A N 1
ATOM 933 C CA . LYS A 1 120 ? 8.058 -30.906 -25.716 1.00 75.19 120 LYS A CA 1
ATOM 934 C C . LYS A 1 120 ? 9.359 -30.130 -25.503 1.00 75.19 120 LYS A C 1
ATOM 936 O O . LYS A 1 120 ? 10.187 -30.068 -26.409 1.00 75.19 120 LYS A O 1
ATOM 941 N N . TYR A 1 121 ? 9.536 -29.549 -24.319 1.00 79.62 121 TYR A N 1
ATOM 942 C CA . TYR A 1 121 ? 10.701 -28.727 -23.984 1.00 79.62 121 TYR A CA 1
ATOM 943 C C . TYR A 1 121 ? 11.719 -29.446 -23.084 1.00 79.62 121 TYR A C 1
ATOM 945 O O . TYR A 1 121 ? 12.681 -28.828 -22.632 1.00 79.62 121 TYR A O 1
ATOM 953 N N . GLY A 1 122 ? 11.537 -30.749 -22.835 1.00 71.12 122 GLY A N 1
ATOM 954 C CA . GLY A 1 122 ? 12.452 -31.563 -22.028 1.00 71.12 122 GLY A CA 1
ATOM 955 C C . GLY A 1 122 ? 12.528 -31.149 -20.554 1.00 71.12 122 GLY A C 1
ATOM 956 O O . GLY A 1 122 ? 13.519 -31.435 -19.880 1.00 71.12 122 GLY A O 1
ATOM 957 N N . VAL A 1 123 ? 11.504 -30.463 -20.050 1.00 70.25 123 VAL A N 1
ATOM 958 C CA . VAL A 1 123 ? 11.412 -30.022 -18.657 1.00 70.25 123 VAL A CA 1
ATOM 959 C C . VAL A 1 123 ? 10.810 -31.165 -17.838 1.00 70.25 123 VAL A C 1
ATOM 961 O O . VAL A 1 123 ? 9.810 -31.751 -18.236 1.00 70.25 123 VAL A O 1
ATOM 964 N N . LYS A 1 124 ? 11.409 -31.516 -16.695 1.00 65.38 124 LYS A N 1
ATOM 965 C CA . LYS A 1 124 ? 10.771 -32.428 -15.731 1.00 65.38 124 LYS A CA 1
ATOM 966 C C . LYS A 1 124 ? 9.855 -31.616 -14.818 1.00 65.38 124 LYS A C 1
ATOM 968 O O . LYS A 1 124 ? 10.322 -30.636 -14.240 1.00 65.38 124 LYS A O 1
ATOM 973 N N . LEU A 1 125 ? 8.592 -32.027 -14.717 1.00 57.81 125 LEU A N 1
ATOM 974 C CA . LEU A 1 125 ? 7.637 -31.517 -13.728 1.00 57.81 125 LEU A CA 1
ATOM 975 C C . LEU A 1 125 ? 7.834 -32.189 -12.373 1.00 57.81 125 LEU A C 1
ATOM 977 O O . LEU A 1 125 ? 8.204 -33.387 -12.366 1.00 57.81 125 LEU A O 1
#

Sequence (125 aa):
MTRADEYNAVTEAPKAVRVQLARLGINQAELERRLGVKPSVVSRALNGSPLDQRSTTWPAMLEELGLEVVIRPKDKASTAEFDAAETAAVLADHPEILERLKRLERDEEEFFPIEEVAAKYGVKL

pLDDT: mean 76.77, std 15.2, range [37.59, 93.81]

Organism: NCBI:txid2592048

Secondary structure (DSSP, 8-state):
--TTGGG-----HHHHHHHHHHHTT--HHHHHHHTTPPTTHHHHHHTS-TT-TT-SHHHHHHHHHT---------TTTT----HHHHHHHHHH-HHHHHHHHHHTTT------HHHHHHHHT---